Protein AF-A0A3G3FXJ7-F1 (afdb_monomer)

Radius of gyration: 17.13 Å; Cα contacts (8 Å, |Δi|>4): 69; chains: 1; bounding box: 40×21×44 Å

Organism: NCBI:txid2468888

Nearest PDB structures (foldseek):
  8ugh-assembly1_4A  TM=9.991E-01  e=7.863E-08  Sus scrofa
  8d4t-assembly1_N  TM=1.000E+00  e=1.061E-07  Bos taurus
  7vuw-assembly2_N  TM=1.000E+00  e=4.217E-07  Bos taurus
  5z62-assembly1_A  TM=9.869E-01  e=5.360E-07  Homo sapiens
  7jrp-assembly1_a  TM=9.881E-01  e=7.235E-07  Vigna radiata

Structure (mmCIF, N/CA/C/O backbone):
data_AF-A0A3G3FXJ7-F1
#
_entry.id   AF-A0A3G3FXJ7-F1
#
loop_
_atom_site.group_PDB
_atom_site.id
_atom_site.type_symbol
_atom_site.label_atom_id
_atom_site.label_alt_id
_atom_site.label_comp_id
_atom_site.label_asym_id
_atom_site.label_entity_id
_atom_site.label_seq_id
_atom_site.pdbx_PDB_ins_code
_atom_site.Cartn_x
_atom_site.Cartn_y
_atom_site.Cartn_z
_atom_site.occupancy
_atom_site.B_iso_or_equiv
_atom_site.auth_seq_id
_atom_site.auth_comp_id
_atom_site.auth_asym_id
_atom_site.auth_atom_id
_atom_site.pdbx_PDB_model_num
ATOM 1 N N . ILE A 1 1 ? 8.486 3.257 -20.267 1.00 85.69 1 ILE A N 1
ATOM 2 C CA . ILE A 1 1 ? 7.489 4.296 -19.892 1.00 85.69 1 ILE A CA 1
ATOM 3 C C . ILE A 1 1 ? 6.057 3.755 -19.872 1.00 85.69 1 ILE A C 1
ATOM 5 O O . ILE A 1 1 ? 5.520 3.665 -18.782 1.00 85.69 1 ILE A O 1
ATOM 9 N N . TYR A 1 2 ? 5.437 3.339 -20.991 1.00 94.75 2 TYR A N 1
ATOM 10 C CA . TYR A 1 2 ? 4.038 2.846 -20.975 1.00 94.75 2 TYR A CA 1
ATOM 11 C C . TYR A 1 2 ? 3.795 1.724 -19.944 1.00 94.75 2 TYR A C 1
ATOM 13 O O . TYR A 1 2 ? 2.974 1.885 -19.046 1.00 94.75 2 TYR A O 1
ATOM 21 N N . ASN A 1 3 ? 4.585 0.644 -19.987 1.00 93.44 3 ASN A N 1
ATOM 22 C CA . ASN A 1 3 ? 4.449 -0.464 -19.029 1.00 93.44 3 ASN A CA 1
ATOM 23 C C . ASN A 1 3 ? 4.735 -0.052 -17.578 1.00 93.44 3 ASN A C 1
ATOM 25 O O . ASN A 1 3 ? 4.156 -0.620 -16.660 1.00 93.44 3 ASN A O 1
ATOM 29 N N . VAL A 1 4 ? 5.591 0.952 -17.363 1.00 93.25 4 VAL A N 1
ATOM 30 C CA . VAL A 1 4 ? 5.880 1.501 -16.027 1.00 93.25 4 VAL A CA 1
ATOM 31 C C . VAL A 1 4 ? 4.648 2.212 -15.480 1.00 93.25 4 VAL A C 1
ATOM 33 O O . VAL A 1 4 ? 4.265 1.980 -14.340 1.00 93.25 4 VAL A O 1
ATOM 36 N N . ILE A 1 5 ? 3.969 3.010 -16.312 1.00 95.62 5 ILE A N 1
ATOM 37 C CA . ILE A 1 5 ? 2.718 3.683 -15.944 1.00 95.62 5 ILE A CA 1
ATOM 38 C C . ILE A 1 5 ? 1.625 2.655 -15.644 1.00 95.62 5 ILE A C 1
ATOM 40 O O . ILE A 1 5 ? 0.942 2.786 -14.636 1.00 95.62 5 ILE A O 1
ATOM 44 N N . VAL A 1 6 ? 1.473 1.617 -16.474 1.00 96.94 6 VAL A N 1
ATOM 45 C CA . VAL A 1 6 ? 0.477 0.553 -16.245 1.00 96.94 6 VAL A CA 1
ATOM 46 C C . VAL A 1 6 ? 0.755 -0.193 -14.936 1.00 96.94 6 VAL A C 1
ATOM 48 O O . VAL A 1 6 ? -0.163 -0.440 -14.155 1.00 96.94 6 VAL A O 1
ATOM 51 N N . THR A 1 7 ? 2.023 -0.505 -14.670 1.00 95.25 7 THR A N 1
ATOM 52 C CA . THR A 1 7 ? 2.455 -1.174 -13.436 1.00 95.25 7 THR A CA 1
ATOM 53 C C . THR A 1 7 ? 2.189 -0.290 -12.215 1.00 95.25 7 THR A C 1
ATOM 55 O O . THR A 1 7 ? 1.529 -0.728 -11.273 1.00 95.25 7 THR A O 1
ATOM 58 N N . ALA A 1 8 ? 2.609 0.978 -12.254 1.00 95.81 8 ALA A N 1
ATOM 59 C CA . ALA A 1 8 ? 2.373 1.944 -11.182 1.00 95.81 8 ALA A CA 1
ATOM 60 C C . ALA A 1 8 ? 0.877 2.214 -10.954 1.00 95.81 8 ALA A C 1
ATOM 62 O O . ALA A 1 8 ? 0.436 2.262 -9.810 1.00 95.81 8 ALA A O 1
ATOM 63 N N . HIS A 1 9 ? 0.078 2.332 -12.019 1.00 97.44 9 HIS A N 1
ATOM 64 C CA . HIS A 1 9 ? -1.373 2.499 -11.935 1.00 97.44 9 HIS A CA 1
ATOM 65 C C . HIS A 1 9 ? -2.021 1.347 -11.164 1.00 97.44 9 HIS A C 1
ATOM 67 O O . HIS A 1 9 ? -2.767 1.589 -10.217 1.00 97.44 9 HIS A O 1
ATOM 73 N N . ALA A 1 10 ? -1.703 0.102 -11.525 1.00 97.50 10 ALA A N 1
ATOM 74 C CA . ALA A 1 10 ? -2.243 -1.067 -10.841 1.00 97.50 10 ALA A CA 1
ATOM 75 C C . ALA A 1 10 ? -1.842 -1.097 -9.355 1.00 97.50 10 ALA A C 1
ATOM 77 O O . ALA A 1 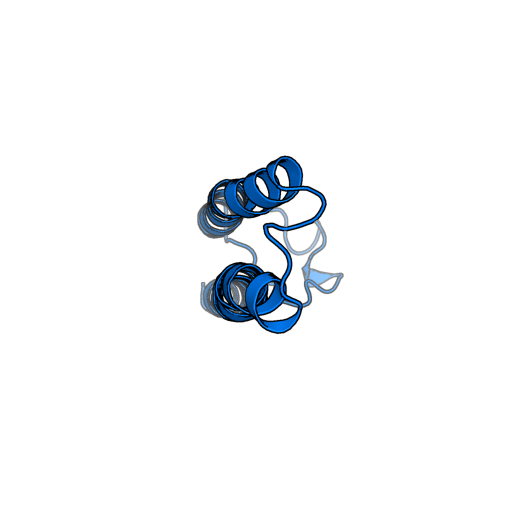10 ? -2.705 -1.286 -8.495 1.00 97.50 10 ALA A O 1
ATOM 78 N N . PHE A 1 11 ? -0.568 -0.836 -9.036 1.00 97.50 11 PHE A N 1
ATOM 79 C CA . PHE A 1 11 ? -0.112 -0.780 -7.645 1.00 97.50 11 PHE A CA 1
ATOM 80 C C . PHE A 1 11 ? -0.802 0.329 -6.844 1.00 97.50 11 PHE A C 1
ATOM 82 O O . PHE A 1 11 ? -1.275 0.072 -5.737 1.00 97.50 11 PHE A O 1
ATOM 89 N N . ILE A 1 12 ? -0.922 1.536 -7.401 1.00 97.62 12 ILE A N 1
ATOM 90 C CA . ILE A 1 12 ? -1.581 2.669 -6.739 1.00 97.62 12 ILE A CA 1
ATOM 91 C C . ILE A 1 12 ? -3.059 2.364 -6.486 1.00 97.62 12 ILE A C 1
ATOM 93 O O . ILE A 1 12 ? -3.532 2.514 -5.359 1.00 97.62 12 ILE A O 1
ATOM 97 N N . MET A 1 13 ? -3.789 1.895 -7.498 1.00 98.12 13 MET A N 1
ATOM 98 C CA . MET A 1 13 ? -5.223 1.639 -7.363 1.00 98.12 13 MET A CA 1
ATOM 99 C C . MET A 1 13 ? -5.517 0.535 -6.342 1.00 98.12 13 MET A C 1
ATOM 101 O O . MET A 1 13 ? -6.418 0.684 -5.520 1.00 98.12 13 MET A O 1
ATOM 105 N N . ILE A 1 14 ? -4.747 -0.554 -6.348 1.00 97.12 14 ILE A N 1
ATOM 106 C CA . ILE A 1 14 ? -4.988 -1.686 -5.447 1.00 97.12 14 ILE A CA 1
ATOM 107 C C . ILE A 1 14 ? -4.496 -1.362 -4.030 1.00 97.12 14 ILE A C 1
ATOM 109 O O . ILE A 1 14 ? -5.279 -1.395 -3.076 1.00 97.12 14 ILE A O 1
ATOM 113 N N . PHE A 1 15 ? -3.213 -1.025 -3.887 1.00 97.31 15 PHE A N 1
ATOM 114 C CA . PHE A 1 15 ? -2.546 -0.948 -2.584 1.00 97.31 15 PHE A CA 1
ATOM 115 C C . PHE A 1 15 ? -2.648 0.411 -1.903 1.00 97.31 15 PHE A C 1
ATOM 117 O O . PHE A 1 15 ? -2.564 0.466 -0.679 1.00 97.31 15 PHE A O 1
ATOM 124 N N . PHE A 1 16 ? -2.865 1.490 -2.656 1.00 97.00 16 PHE A N 1
ATOM 125 C CA . PHE A 1 16 ? -2.879 2.850 -2.109 1.00 97.00 16 PHE A CA 1
ATOM 126 C C . PHE A 1 16 ? -4.247 3.541 -2.186 1.00 97.00 16 PHE A C 1
ATOM 128 O O . PHE A 1 16 ? -4.433 4.576 -1.552 1.00 97.00 16 PHE A O 1
ATOM 135 N N . MET A 1 17 ? -5.219 2.961 -2.896 1.00 96.44 17 MET A N 1
ATOM 136 C CA . MET A 1 17 ? -6.585 3.487 -2.989 1.00 96.44 17 MET A CA 1
ATOM 137 C C . MET A 1 17 ? -7.608 2.500 -2.419 1.00 96.44 17 MET A C 1
ATOM 139 O O . MET A 1 17 ? -8.147 2.752 -1.342 1.00 96.44 17 MET A O 1
ATOM 143 N N . VAL A 1 18 ? -7.835 1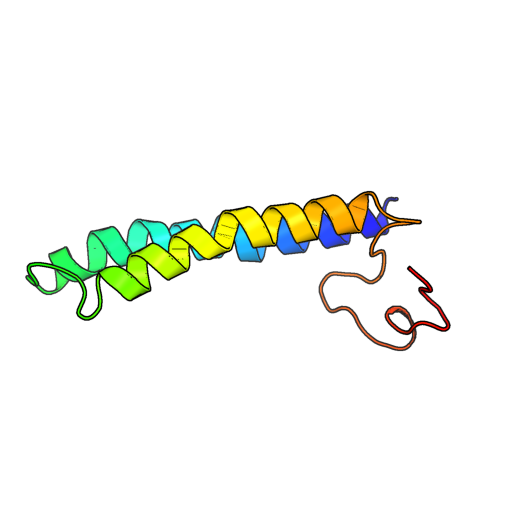.349 -3.062 1.00 98.19 18 VAL A N 1
ATOM 144 C CA . VAL A 1 18 ? -8.904 0.415 -2.660 1.00 98.19 18 VAL A CA 1
ATOM 145 C C . VAL A 1 18 ? -8.680 -0.131 -1.249 1.00 98.19 18 VAL A C 1
ATOM 147 O O . VAL A 1 18 ? -9.566 -0.010 -0.401 1.00 98.19 18 VAL A O 1
ATOM 150 N N . MET A 1 19 ? -7.506 -0.706 -0.966 1.00 97.69 19 MET A N 1
ATOM 151 C CA . MET A 1 19 ? -7.238 -1.289 0.354 1.00 97.69 19 MET A CA 1
ATOM 152 C C . MET A 1 19 ? -7.224 -0.247 1.485 1.00 97.69 19 MET A C 1
ATOM 154 O O . MET A 1 19 ? -7.926 -0.465 2.477 1.00 97.69 19 MET A O 1
ATOM 158 N N . PRO A 1 20 ? -6.524 0.900 1.370 1.00 96.88 20 PRO A N 1
ATOM 159 C CA . PRO A 1 20 ? -6.543 1.906 2.426 1.00 96.88 20 PRO A CA 1
ATOM 160 C C . PRO A 1 20 ? -7.922 2.509 2.667 1.00 96.88 20 PRO A C 1
ATOM 162 O O . PRO A 1 20 ? -8.262 2.746 3.819 1.00 96.88 20 PRO A O 1
ATOM 165 N N . ILE A 1 21 ? -8.741 2.723 1.632 1.00 98.19 21 ILE A N 1
ATOM 166 C CA . ILE A 1 21 ? -10.090 3.279 1.813 1.00 98.19 21 ILE A CA 1
ATOM 167 C C . ILE A 1 21 ? -11.004 2.261 2.497 1.00 98.19 21 ILE A C 1
ATOM 169 O O . ILE A 1 21 ? -11.632 2.580 3.507 1.00 98.19 21 ILE A O 1
ATOM 173 N N . MET A 1 22 ? -11.075 1.036 1.972 1.00 97.25 22 MET A N 1
ATOM 174 C CA . MET A 1 22 ? -12.028 0.034 2.454 1.00 97.25 22 MET A CA 1
ATOM 175 C C . MET A 1 22 ? -11.631 -0.537 3.817 1.00 97.25 22 MET A C 1
ATOM 177 O O . MET A 1 22 ? -12.462 -0.617 4.718 1.00 97.25 22 MET A O 1
ATOM 181 N N . ILE A 1 23 ? -10.365 -0.922 3.987 1.00 96.62 23 ILE A N 1
ATOM 182 C CA . ILE A 1 23 ? -9.884 -1.588 5.205 1.00 96.62 23 ILE A CA 1
ATOM 183 C C . ILE A 1 23 ? -9.374 -0.550 6.208 1.00 96.62 23 ILE A C 1
ATOM 185 O O . ILE A 1 23 ? -9.754 -0.573 7.375 1.00 96.62 23 ILE A O 1
ATOM 189 N N . GLY A 1 24 ? -8.536 0.382 5.752 1.00 94.44 24 GLY A N 1
ATOM 190 C CA . GLY A 1 24 ? -7.929 1.392 6.617 1.00 94.44 24 GLY A CA 1
ATOM 191 C C . GLY A 1 24 ? -8.912 2.473 7.073 1.00 94.44 24 GLY A C 1
ATOM 192 O O . GLY A 1 24 ? -8.962 2.775 8.258 1.00 94.44 24 GLY A O 1
ATOM 193 N N . GLY A 1 25 ? -9.693 3.047 6.158 1.00 95.50 25 GLY A N 1
ATOM 194 C CA . GLY A 1 25 ? -10.646 4.121 6.436 1.00 95.50 25 GLY A CA 1
ATOM 195 C C . GLY A 1 25 ? -11.951 3.587 7.014 1.00 95.50 25 GLY A C 1
ATOM 196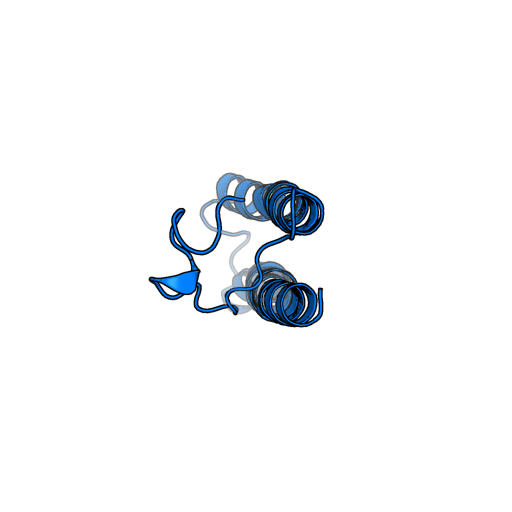 O O . GLY A 1 25 ? -12.225 3.748 8.203 1.00 95.50 25 GLY A O 1
ATOM 197 N N . PHE A 1 26 ? -12.754 2.924 6.178 1.00 97.50 26 PHE A N 1
ATOM 198 C CA . PHE A 1 26 ? -14.056 2.405 6.598 1.00 97.50 26 PHE A CA 1
ATOM 199 C C . PHE A 1 26 ? -13.936 1.303 7.648 1.00 97.50 26 PHE A C 1
ATOM 201 O O . PHE A 1 26 ? -14.692 1.328 8.615 1.00 97.50 26 PHE A O 1
ATOM 208 N N . GLY A 1 27 ? -12.989 0.374 7.502 1.00 96.31 27 GLY A N 1
ATOM 209 C CA . GLY A 1 27 ? -12.781 -0.699 8.473 1.00 96.31 27 GLY A CA 1
ATOM 210 C C . GLY A 1 27 ? -12.475 -0.171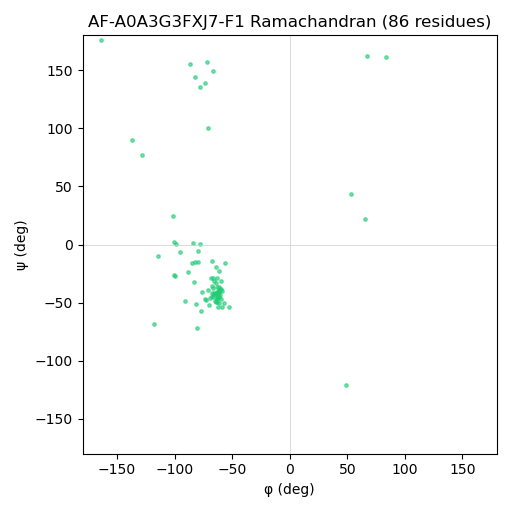 9.875 1.00 96.31 27 GLY A C 1
ATOM 211 O O . GLY A 1 27 ? -13.204 -0.496 10.805 1.00 96.31 27 GLY A O 1
ATOM 212 N N . ASN A 1 28 ? -11.475 0.701 10.040 1.00 96.38 28 ASN A N 1
ATOM 213 C CA . ASN A 1 28 ? -11.153 1.252 11.364 1.00 96.38 28 ASN A CA 1
ATOM 214 C C . ASN A 1 28 ? -12.244 2.159 11.940 1.00 96.38 28 ASN A C 1
ATOM 216 O O . ASN A 1 28 ? -12.362 2.255 13.159 1.00 96.38 28 ASN A O 1
ATOM 220 N N . TRP A 1 29 ? -13.026 2.832 11.094 1.00 95.25 29 TRP A N 1
ATOM 221 C CA . TRP A 1 29 ? -14.084 3.720 11.567 1.00 95.25 29 TRP A CA 1
ATOM 222 C C . TRP A 1 29 ? -15.363 2.968 11.946 1.00 95.25 29 TRP A C 1
ATOM 224 O O . TRP A 1 29 ? -15.892 3.152 13.039 1.00 95.25 29 TRP A O 1
ATOM 234 N N . LEU A 1 30 ? -15.869 2.117 11.053 1.00 97.31 30 LEU A N 1
ATOM 235 C CA . LEU A 1 30 ? -17.168 1.468 11.215 1.00 97.31 30 LEU A CA 1
ATOM 236 C C . LEU A 1 30 ? -17.096 0.218 12.091 1.00 97.31 30 LEU A C 1
ATOM 238 O O . LE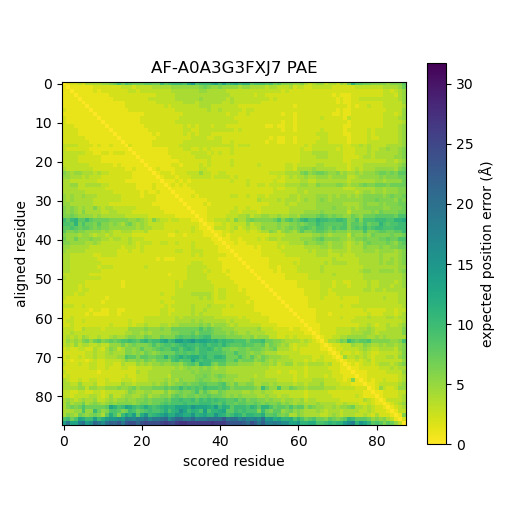U A 1 30 ? -18.061 -0.059 12.800 1.00 97.31 30 LEU A O 1
ATOM 242 N N . LEU A 1 31 ? -15.989 -0.531 12.074 1.00 96.88 31 LEU A N 1
ATOM 243 C CA . LEU A 1 31 ? -15.917 -1.809 12.785 1.00 96.88 31 LEU A CA 1
ATOM 244 C C . LEU A 1 31 ? -16.119 -1.657 14.304 1.00 96.88 31 LEU A C 1
ATOM 246 O O . LEU A 1 31 ? -16.995 -2.355 14.816 1.00 96.88 31 LEU A O 1
ATOM 250 N N . PRO A 1 32 ? -15.420 -0.755 15.031 1.00 95.25 32 PRO A N 1
ATOM 251 C CA . PRO A 1 32 ? -15.657 -0.574 16.467 1.00 95.25 32 PRO A CA 1
ATOM 252 C C . PRO A 1 32 ? -17.094 -0.144 16.770 1.00 95.25 32 PRO A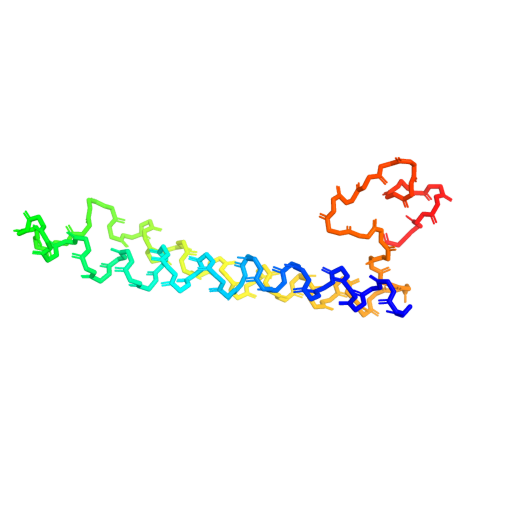 C 1
ATOM 254 O O . PRO A 1 32 ? -17.704 -0.648 17.711 1.00 95.25 32 PRO A O 1
ATOM 257 N N . LEU A 1 33 ? -17.665 0.723 15.926 1.00 96.31 33 LEU A N 1
ATOM 258 C CA . LEU A 1 33 ? -19.036 1.216 16.074 1.00 96.31 33 LEU A CA 1
ATOM 259 C C . LEU A 1 33 ? -20.070 0.099 15.892 1.00 96.31 33 LEU A C 1
ATOM 261 O O . LEU A 1 33 ? -21.015 0.008 16.671 1.00 96.31 33 LEU A O 1
ATOM 265 N N . MET A 1 34 ? -19.879 -0.769 14.897 1.00 97.12 34 MET A N 1
ATOM 266 C CA . MET A 1 34 ? -20.780 -1.891 14.615 1.00 97.12 34 MET A CA 1
ATOM 267 C C . MET A 1 34 ? -20.782 -2.941 15.732 1.00 97.12 34 MET A C 1
ATOM 269 O O . MET A 1 34 ? -21.811 -3.572 15.961 1.00 97.12 34 MET A O 1
ATOM 273 N N . ILE A 1 35 ? -19.655 -3.122 16.430 1.00 97.12 35 ILE A N 1
ATOM 274 C CA . ILE A 1 35 ? -19.526 -4.094 17.532 1.00 97.12 3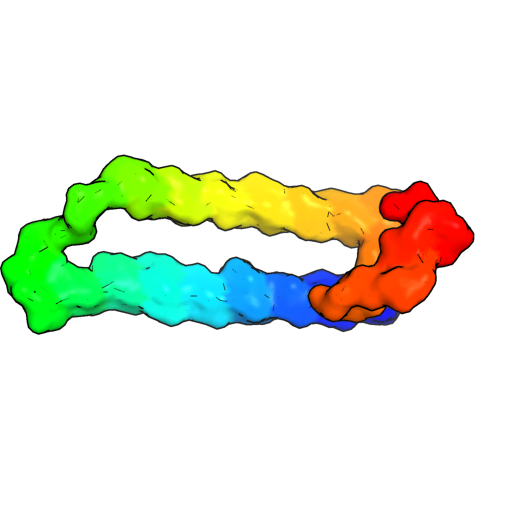5 ILE A CA 1
ATOM 275 C C . ILE A 1 35 ? -19.671 -3.462 18.927 1.00 97.12 35 ILE A C 1
ATOM 277 O O . ILE A 1 35 ? -19.554 -4.169 19.926 1.00 97.12 35 ILE A O 1
ATOM 281 N N . GLY A 1 36 ? -19.909 -2.148 19.015 1.00 95.69 36 GLY A N 1
ATOM 282 C CA . GLY A 1 36 ? -20.023 -1.417 20.282 1.00 95.69 36 GLY A CA 1
ATOM 283 C C . GLY A 1 36 ? -18.726 -1.361 21.100 1.00 95.69 36 GLY A C 1
ATOM 284 O O . GLY A 1 36 ? -18.778 -1.180 22.317 1.00 95.69 36 GLY A O 1
ATOM 285 N N . ALA A 1 37 ? -17.568 -1.542 20.461 1.00 96.81 37 ALA A N 1
ATOM 286 C CA . ALA A 1 37 ? -16.273 -1.460 21.125 1.00 96.81 37 ALA A CA 1
ATOM 287 C C . ALA A 1 3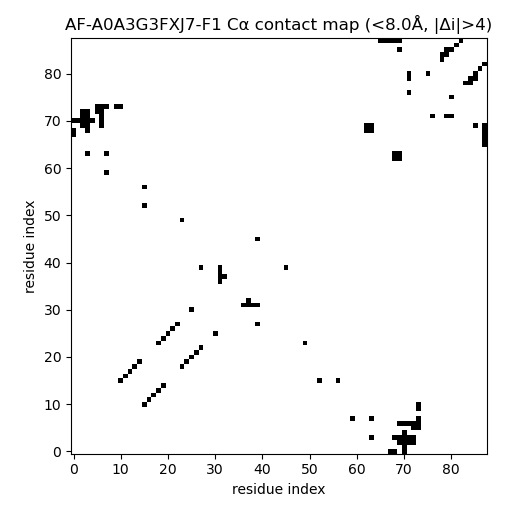7 ? -15.816 0.005 21.253 1.00 96.81 37 ALA A C 1
ATOM 289 O O . ALA A 1 37 ? -16.036 0.798 20.337 1.00 96.81 37 ALA A O 1
ATOM 290 N N . PRO A 1 38 ? -15.140 0.371 22.358 1.00 93.88 38 PRO A N 1
ATOM 291 C CA . PRO A 1 38 ? -14.622 1.726 22.540 1.00 93.88 38 PRO A CA 1
ATOM 292 C C . PRO A 1 38 ? -13.464 2.069 21.587 1.00 93.88 38 PRO A C 1
ATOM 294 O O . PRO A 1 38 ? -13.283 3.240 21.270 1.00 93.88 38 PRO A O 1
ATOM 297 N N . ASP A 1 39 ? -12.678 1.077 21.151 1.00 93.62 39 ASP A N 1
ATOM 298 C CA . ASP A 1 39 ? -11.559 1.224 20.207 1.00 93.62 39 ASP A CA 1
ATOM 299 C C . ASP A 1 39 ? -11.155 -0.158 19.640 1.00 93.62 39 ASP A C 1
ATOM 301 O O . ASP A 1 39 ? -11.673 -1.200 20.057 1.00 93.62 39 ASP A O 1
ATOM 305 N N . MET A 1 40 ? -10.204 -0.182 18.707 1.00 96.69 40 MET A N 1
ATOM 306 C CA . MET A 1 40 ? -9.530 -1.382 18.210 1.00 96.69 40 MET A CA 1
ATOM 307 C C . MET A 1 40 ? -8.670 -2.039 19.303 1.00 96.69 40 MET A C 1
ATOM 309 O O . MET A 1 40 ? -8.079 -1.364 20.140 1.00 96.69 40 MET A O 1
ATOM 313 N N . ALA A 1 41 ? -8.508 -3.367 19.256 1.00 95.56 41 ALA A N 1
ATOM 314 C CA . ALA A 1 41 ? -7.747 -4.113 20.270 1.00 95.56 41 ALA A CA 1
ATOM 315 C C . ALA A 1 41 ? -6.271 -3.675 20.405 1.00 95.56 41 ALA A C 1
ATOM 317 O O . ALA A 1 41 ? -5.704 -3.728 21.495 1.00 95.56 41 ALA A O 1
ATOM 318 N N . PHE A 1 42 ? -5.649 -3.217 19.310 1.00 96.62 42 PHE A N 1
ATOM 319 C CA . PHE A 1 42 ? -4.255 -2.755 19.286 1.00 96.62 42 PHE A CA 1
ATOM 320 C C . PHE A 1 42 ? -4.122 -1.355 18.652 1.00 96.62 42 PHE A C 1
ATOM 322 O O . PHE A 1 42 ? -3.639 -1.235 17.520 1.00 96.62 42 PHE A O 1
ATOM 329 N N . PRO A 1 43 ? -4.472 -0.266 19.364 1.00 93.94 43 PRO A N 1
ATOM 330 C CA . PRO A 1 43 ? -4.533 1.081 18.779 1.00 93.94 43 PRO A CA 1
ATOM 331 C C . PRO A 1 43 ? -3.185 1.590 18.247 1.00 93.94 43 PRO A C 1
ATOM 333 O O . PRO A 1 43 ? -3.108 2.237 17.204 1.00 93.94 43 PRO A O 1
ATOM 336 N N . ARG A 1 44 ? -2.077 1.256 18.927 1.00 96.88 44 ARG A N 1
ATOM 337 C CA . ARG A 1 44 ? -0.727 1.681 18.505 1.00 96.88 44 ARG A CA 1
ATOM 338 C C . ARG A 1 44 ? -0.250 0.962 17.247 1.00 96.88 44 ARG A C 1
ATOM 340 O O . ARG A 1 44 ? 0.366 1.586 16.388 1.00 96.88 44 ARG A O 1
ATOM 347 N N . MET A 1 45 ? -0.551 -0.331 17.133 1.00 97.12 45 MET A N 1
ATOM 348 C CA . MET A 1 45 ? -0.249 -1.099 15.924 1.00 97.12 45 MET A CA 1
ATOM 349 C C . MET A 1 45 ? -1.098 -0.600 14.752 1.00 97.12 45 MET A C 1
ATOM 351 O O . MET A 1 45 ? -0.585 -0.466 13.645 1.00 97.12 45 MET A O 1
ATOM 355 N N . ASN A 1 46 ? -2.357 -0.233 15.012 1.00 96.94 46 ASN A N 1
ATOM 356 C CA . ASN A 1 46 ? -3.223 0.384 14.013 1.00 96.94 46 ASN A CA 1
ATOM 357 C C . ASN A 1 46 ? -2.638 1.704 13.482 1.00 96.94 46 ASN A C 1
ATOM 359 O O . ASN A 1 46 ? -2.512 1.884 12.274 1.00 96.94 46 ASN A O 1
ATOM 363 N N . ASN A 1 47 ? -2.165 2.586 14.369 1.00 96.12 47 ASN A N 1
ATOM 364 C CA . ASN A 1 47 ? -1.494 3.821 13.952 1.00 96.12 47 ASN A CA 1
ATOM 365 C C . ASN A 1 47 ? -0.226 3.531 13.126 1.00 96.12 47 ASN A C 1
ATOM 367 O O . ASN A 1 47 ? -0.011 4.143 12.083 1.00 96.12 47 ASN A O 1
ATOM 371 N N . MET A 1 48 ? 0.592 2.556 13.542 1.00 97.00 48 MET A N 1
ATOM 372 C CA . MET A 1 48 ? 1.771 2.145 12.770 1.00 97.00 48 MET A CA 1
ATOM 373 C C . MET A 1 48 ? 1.398 1.645 11.367 1.00 97.00 48 MET A C 1
ATOM 375 O O . MET A 1 48 ? 2.099 1.972 10.413 1.00 97.00 48 MET A O 1
ATOM 379 N N . SER A 1 49 ? 0.286 0.914 11.223 1.00 94.56 49 SER A N 1
ATOM 380 C CA . SER A 1 49 ? -0.185 0.430 9.918 1.00 94.56 49 SER A CA 1
ATOM 381 C C . SER A 1 49 ? -0.444 1.573 8.929 1.00 94.56 49 SER A C 1
ATOM 383 O O . SER A 1 49 ? -0.036 1.485 7.773 1.00 94.56 49 SER A O 1
ATOM 385 N N . PHE A 1 50 ? -1.018 2.685 9.399 1.00 96.44 50 PHE A N 1
ATOM 386 C CA . PHE A 1 50 ? -1.218 3.882 8.586 1.00 96.44 50 PHE A CA 1
ATOM 387 C C . PHE A 1 50 ? 0.114 4.540 8.209 1.00 96.44 50 PHE A C 1
ATOM 389 O O . PHE A 1 50 ? 0.336 4.874 7.046 1.00 96.44 50 PHE A O 1
ATOM 396 N N . TRP A 1 51 ? 1.033 4.678 9.167 1.00 97.06 51 TRP A N 1
ATOM 397 C CA . TRP A 1 51 ? 2.326 5.336 8.943 1.00 97.06 51 TRP A CA 1
ATOM 398 C C . TRP A 1 51 ? 3.274 4.582 8.010 1.00 97.06 51 TRP A C 1
ATOM 400 O O . TRP A 1 51 ? 4.232 5.175 7.520 1.00 97.06 51 TRP A O 1
ATOM 410 N N . LEU A 1 52 ? 3.009 3.311 7.713 1.00 97.44 52 LEU A N 1
ATOM 411 C CA . LEU A 1 52 ? 3.748 2.562 6.697 1.00 97.44 52 LEU A CA 1
ATOM 412 C C . LEU A 1 52 ? 3.280 2.868 5.260 1.00 97.44 52 LEU A C 1
ATOM 414 O O . LEU A 1 52 ? 4.016 2.583 4.309 1.00 97.44 52 LEU A O 1
ATOM 418 N N . LEU A 1 53 ? 2.109 3.491 5.069 1.00 96.62 53 LEU A N 1
ATOM 419 C CA . LEU A 1 53 ? 1.601 3.838 3.735 1.00 96.62 53 LEU A CA 1
ATOM 420 C C . LEU A 1 53 ? 2.418 4.954 3.049 1.00 96.62 53 LEU A C 1
ATOM 422 O O . LEU A 1 53 ? 2.788 4.772 1.891 1.00 96.62 53 LEU A O 1
ATOM 426 N N . PRO A 1 54 ? 2.778 6.078 3.702 1.00 95.94 54 PRO A N 1
ATOM 427 C CA . PRO A 1 54 ? 3.562 7.118 3.034 1.00 95.94 54 PRO A CA 1
ATOM 428 C C . PRO A 1 54 ? 4.968 6.660 2.596 1.00 95.94 54 PRO A C 1
ATOM 430 O O . PRO A 1 54 ? 5.300 6.874 1.430 1.00 95.94 54 PRO A O 1
ATOM 433 N N . PRO A 1 55 ? 5.779 5.974 3.433 1.00 97.44 55 PRO A N 1
ATOM 434 C CA . PRO A 1 55 ? 7.087 5.476 3.005 1.00 97.44 55 PRO A CA 1
ATOM 435 C C . PRO A 1 55 ? 7.001 4.463 1.860 1.00 97.44 55 PRO A C 1
ATOM 437 O O . PRO A 1 55 ? 7.810 4.515 0.937 1.00 97.44 55 PRO A O 1
ATOM 440 N N . SER A 1 56 ? 6.008 3.565 1.875 1.00 96.50 56 SER A N 1
ATOM 441 C CA . SER A 1 56 ? 5.826 2.592 0.788 1.00 96.50 56 SER A CA 1
ATOM 442 C C . SER A 1 56 ? 5.407 3.257 -0.526 1.00 96.50 56 SER A C 1
ATOM 444 O O . SER A 1 56 ? 5.898 2.863 -1.585 1.00 96.50 56 SER A O 1
ATOM 446 N N . LEU A 1 57 ? 4.588 4.313 -0.476 1.00 96.25 57 LEU A N 1
ATOM 447 C CA . LEU A 1 57 ? 4.266 5.112 -1.659 1.00 96.25 57 LEU A CA 1
ATOM 448 C C . LEU A 1 57 ? 5.508 5.822 -2.210 1.00 96.25 57 LEU A C 1
ATOM 450 O O . LEU A 1 57 ? 5.714 5.831 -3.422 1.00 96.25 57 LEU A O 1
ATOM 454 N N . THR A 1 58 ? 6.356 6.382 -1.342 1.00 96.12 58 THR A N 1
ATOM 455 C CA . THR A 1 58 ? 7.629 6.989 -1.758 1.00 96.12 58 THR A CA 1
ATOM 456 C C . THR A 1 58 ? 8.556 5.967 -2.416 1.00 96.12 58 THR A C 1
ATOM 458 O O . THR A 1 58 ? 9.174 6.265 -3.437 1.00 96.12 58 THR A O 1
ATOM 461 N N . LEU A 1 59 ? 8.638 4.744 -1.891 1.00 96.94 59 LEU A N 1
ATOM 462 C CA . LEU A 1 59 ? 9.413 3.676 -2.530 1.00 96.94 59 LEU A CA 1
ATOM 463 C C . LEU A 1 59 ? 8.851 3.319 -3.915 1.00 96.94 59 LEU A C 1
ATOM 465 O O . LEU A 1 59 ? 9.614 3.183 -4.868 1.00 96.94 59 LEU A O 1
ATOM 469 N N . LEU A 1 60 ? 7.526 3.252 -4.068 1.00 95.62 60 LEU A N 1
ATOM 470 C CA . LEU A 1 60 ? 6.911 3.008 -5.373 1.00 95.62 60 LEU A CA 1
ATOM 471 C C . LEU A 1 60 ? 7.215 4.140 -6.369 1.00 95.62 60 LEU A C 1
ATOM 473 O O . LEU A 1 60 ? 7.611 3.869 -7.503 1.00 95.62 60 LEU A O 1
ATOM 477 N N . THR A 1 61 ? 7.068 5.406 -5.970 1.00 94.31 61 THR A N 1
ATOM 478 C CA . THR A 1 61 ? 7.330 6.541 -6.871 1.00 94.31 61 THR A CA 1
ATOM 479 C C . THR A 1 61 ? 8.808 6.658 -7.226 1.00 94.31 61 THR A C 1
ATOM 481 O O . THR A 1 61 ? 9.130 6.830 -8.401 1.00 94.31 61 THR A O 1
ATOM 484 N N . THR A 1 62 ? 9.715 6.473 -6.266 1.00 94.81 62 THR A N 1
ATOM 485 C CA . THR A 1 62 ? 11.161 6.436 -6.541 1.00 94.81 62 THR A CA 1
ATOM 486 C C . THR A 1 62 ? 11.524 5.289 -7.482 1.00 94.81 62 THR A C 1
ATOM 488 O O . THR A 1 62 ? 12.269 5.520 -8.432 1.00 94.81 62 THR A O 1
ATOM 491 N N . SER A 1 63 ? 10.913 4.105 -7.335 1.00 92.06 63 SER A N 1
ATOM 492 C CA . SER A 1 63 ? 11.127 2.980 -8.262 1.00 92.06 63 SER A CA 1
ATOM 493 C C . SER A 1 63 ? 10.712 3.284 -9.708 1.00 92.06 63 SER A C 1
ATOM 495 O O . SER A 1 63 ? 11.209 2.654 -10.630 1.00 92.06 63 SER A O 1
ATOM 497 N N . SER A 1 64 ? 9.819 4.256 -9.933 1.00 89.75 64 SER A N 1
ATOM 498 C CA . SER A 1 64 ? 9.434 4.708 -11.279 1.00 89.75 64 SER A CA 1
ATOM 499 C C . SER A 1 64 ? 10.371 5.771 -11.870 1.00 89.75 64 SER A C 1
ATOM 501 O O . SER A 1 64 ? 10.317 6.024 -13.073 1.00 89.75 64 SER A O 1
ATOM 503 N N . MET A 1 65 ? 11.205 6.394 -11.030 1.00 89.44 65 MET A N 1
ATOM 504 C CA . MET A 1 65 ? 12.152 7.453 -11.398 1.00 89.44 65 MET A CA 1
ATOM 505 C C . MET A 1 65 ? 13.588 6.947 -11.551 1.00 89.44 65 MET A C 1
ATOM 507 O O . MET A 1 65 ? 14.379 7.571 -12.255 1.00 89.44 65 MET A O 1
ATOM 511 N N . VAL A 1 66 ? 13.936 5.854 -10.871 1.00 90.75 66 VAL A N 1
ATOM 512 C CA . VAL A 1 66 ? 15.249 5.215 -10.976 1.00 90.75 66 VAL A CA 1
ATOM 513 C C . VAL A 1 66 ? 15.316 4.382 -12.261 1.00 90.75 66 VAL A C 1
ATOM 515 O O . VAL A 1 66 ? 14.377 3.665 -12.611 1.00 90.75 66 VAL A O 1
ATOM 518 N N . GLU A 1 67 ? 16.435 4.513 -12.975 1.00 88.75 67 GLU A N 1
ATOM 519 C CA . GLU A 1 67 ? 16.704 3.856 -14.258 1.00 88.75 67 GLU A CA 1
ATOM 520 C C . GLU A 1 67 ? 15.555 3.993 -15.273 1.00 88.75 67 GLU A C 1
ATOM 522 O O . GLU A 1 67 ? 15.192 5.101 -15.668 1.00 88.75 67 GLU A O 1
ATOM 527 N N . MET A 1 68 ? 14.994 2.868 -15.728 1.00 87.31 68 MET A N 1
ATOM 528 C CA . MET A 1 68 ? 13.887 2.816 -16.685 1.00 87.31 68 MET A CA 1
ATOM 529 C C . MET A 1 68 ? 12.530 2.569 -16.013 1.00 87.31 68 MET A C 1
ATOM 531 O O . MET A 1 68 ? 11.521 2.476 -16.722 1.00 87.31 68 MET A O 1
ATOM 535 N N . GLY A 1 69 ? 12.504 2.472 -14.678 1.00 88.56 69 GLY A N 1
ATOM 536 C CA . GLY A 1 69 ? 11.355 2.113 -13.852 1.00 88.56 69 GLY A CA 1
ATOM 537 C C . GLY A 1 69 ? 10.866 0.670 -14.025 1.00 88.56 69 GLY A C 1
ATOM 538 O O . GLY A 1 69 ? 11.168 0.015 -15.018 1.00 88.56 69 GLY A O 1
ATOM 539 N N . ALA A 1 70 ? 10.075 0.154 -13.079 1.00 90.25 70 ALA A N 1
ATOM 540 C CA . ALA A 1 70 ? 9.558 -1.221 -13.132 1.00 90.25 70 ALA A CA 1
ATOM 541 C C . ALA A 1 70 ? 8.486 -1.407 -14.230 1.00 90.25 70 ALA A C 1
ATOM 543 O O . ALA A 1 70 ? 7.321 -1.043 -14.068 1.00 90.25 70 ALA A O 1
ATOM 544 N N . GLY A 1 71 ? 8.884 -1.978 -15.372 1.00 89.94 71 GLY A N 1
ATOM 545 C CA . GLY A 1 71 ? 8.044 -2.175 -16.563 1.00 89.94 71 GLY A CA 1
ATOM 546 C C . GLY A 1 71 ? 7.500 -3.595 -16.743 1.00 89.94 71 GLY A C 1
ATOM 547 O O . GLY A 1 71 ? 7.231 -3.995 -17.875 1.00 89.94 71 GLY A O 1
ATOM 548 N N . THR A 1 72 ? 7.380 -4.361 -15.660 1.00 91.44 72 THR A N 1
ATOM 549 C CA . THR A 1 72 ? 7.155 -5.819 -15.663 1.00 91.44 72 THR A CA 1
ATOM 550 C C . THR A 1 72 ? 5.681 -6.225 -15.535 1.00 91.44 72 THR A C 1
ATOM 552 O O . THR A 1 72 ? 5.356 -7.406 -15.658 1.00 91.44 72 THR A O 1
ATOM 555 N N . GLY A 1 73 ? 4.779 -5.264 -15.311 1.00 91.62 73 GLY A N 1
ATOM 556 C CA . GLY A 1 73 ? 3.391 -5.519 -14.927 1.00 91.62 73 GLY A CA 1
ATOM 557 C C . GLY A 1 73 ? 3.246 -5.745 -13.418 1.00 91.62 73 GLY A C 1
ATOM 558 O O . GLY A 1 73 ? 4.204 -6.063 -12.720 1.00 91.62 73 GLY A O 1
ATOM 559 N N . TRP A 1 74 ? 2.025 -5.598 -12.896 1.00 94.94 74 TRP A N 1
ATOM 560 C CA . TRP A 1 74 ? 1.756 -5.677 -11.449 1.00 94.94 74 TRP A CA 1
ATOM 561 C C . TRP A 1 74 ? 2.037 -7.053 -10.822 1.00 94.94 74 TRP A C 1
ATOM 563 O O . TRP A 1 74 ? 2.210 -7.152 -9.612 1.00 94.94 74 TRP A O 1
ATOM 573 N N . THR A 1 75 ? 2.092 -8.112 -11.632 1.00 94.31 75 THR A N 1
ATOM 574 C CA . THR A 1 75 ? 2.422 -9.471 -11.182 1.00 94.31 75 THR A CA 1
ATOM 575 C C . THR A 1 75 ? 3.924 -9.713 -11.049 1.00 94.31 75 THR A C 1
ATOM 577 O O . THR A 1 75 ? 4.318 -10.697 -10.429 1.00 94.31 75 THR A O 1
ATOM 580 N N . VAL A 1 76 ? 4.760 -8.836 -11.623 1.00 93.12 76 VAL A N 1
ATOM 581 C CA . VAL A 1 76 ? 6.225 -8.855 -11.484 1.00 93.12 76 VAL A CA 1
ATOM 582 C C . VAL A 1 76 ? 6.829 -10.227 -11.846 1.00 93.12 76 VAL A C 1
ATOM 584 O O . VAL A 1 76 ? 7.697 -10.759 -11.152 1.00 93.12 76 VAL A O 1
ATOM 587 N N . TYR A 1 77 ? 6.361 -10.838 -12.941 1.00 94.12 77 TYR A N 1
ATOM 588 C CA . TYR A 1 77 ? 6.764 -12.203 -13.301 1.00 94.12 77 TYR A CA 1
ATOM 589 C C . TYR A 1 77 ? 8.206 -12.301 -13.846 1.00 94.12 77 TYR A C 1
ATOM 591 O O . TYR A 1 77 ? 8.608 -11.492 -14.689 1.00 94.12 77 TYR A O 1
ATOM 599 N N . PRO A 1 78 ? 8.977 -13.334 -13.444 1.00 90.44 78 PRO A N 1
ATOM 600 C CA . PRO A 1 78 ? 10.235 -13.685 -14.099 1.00 90.44 78 PRO A CA 1
ATOM 601 C C . PRO A 1 78 ? 9.985 -14.326 -15.485 1.00 90.44 78 PRO A C 1
ATOM 603 O O . PRO A 1 78 ? 8.906 -14.869 -15.723 1.00 90.44 78 PRO A O 1
ATOM 606 N N . PRO A 1 79 ? 10.963 -14.295 -16.413 1.00 91.38 79 PRO A N 1
ATOM 607 C CA . PRO A 1 79 ? 12.307 -13.731 -16.259 1.00 91.38 79 PRO A CA 1
ATOM 608 C C . PRO A 1 79 ? 12.345 -12.205 -16.402 1.00 91.38 79 PRO A C 1
ATOM 610 O O . PRO A 1 79 ? 13.392 -11.610 -16.164 1.00 91.38 79 PRO A O 1
ATOM 613 N N . LEU A 1 80 ? 11.225 -11.570 -16.763 1.00 89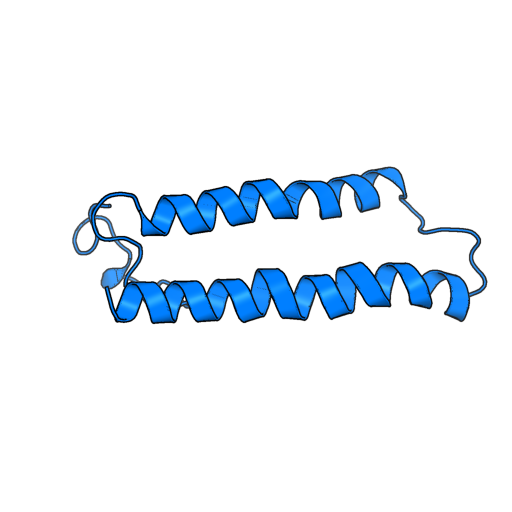.88 80 LEU A N 1
ATOM 614 C CA . LEU A 1 80 ? 11.168 -10.139 -17.052 1.00 89.88 80 LEU A CA 1
ATOM 615 C C . LEU A 1 80 ? 11.496 -9.278 -15.827 1.00 89.88 80 LEU A C 1
ATOM 617 O O . LEU A 1 80 ? 12.109 -8.238 -15.989 1.00 89.88 80 LEU A O 1
ATOM 621 N N . SER A 1 81 ? 11.147 -9.716 -14.617 1.00 89.94 81 SER A N 1
ATOM 622 C CA . SER A 1 81 ? 11.517 -9.037 -13.365 1.00 89.94 81 SER A CA 1
ATOM 623 C C . SER A 1 81 ? 12.904 -9.383 -12.816 1.00 89.94 81 SER A C 1
ATOM 625 O O . SER A 1 81 ? 13.267 -8.899 -11.749 1.00 89.94 81 SER A O 1
ATOM 627 N N . SER A 1 82 ? 13.674 -10.234 -13.500 1.00 90.94 82 SER A N 1
ATOM 628 C CA . SER A 1 82 ? 15.018 -10.615 -13.053 1.00 90.94 82 SER A CA 1
ATOM 629 C C . SER A 1 82 ? 16.083 -9.628 -13.534 1.00 90.94 82 SER A C 1
ATOM 631 O O . SER A 1 82 ? 15.940 -9.046 -14.607 1.00 90.94 82 SER A O 1
ATOM 633 N N . ASN A 1 83 ? 17.207 -9.553 -12.813 1.00 88.00 83 ASN A N 1
ATOM 634 C CA . ASN A 1 83 ? 18.340 -8.660 -13.108 1.00 88.00 83 ASN A CA 1
ATOM 635 C C . ASN A 1 83 ? 18.938 -8.816 -14.522 1.00 88.00 83 ASN A C 1
ATOM 637 O O . ASN A 1 83 ? 19.695 -7.959 -14.964 1.00 88.00 83 ASN A O 1
ATOM 641 N N . ILE A 1 84 ? 18.634 -9.915 -15.226 1.00 87.44 84 ILE A N 1
ATOM 642 C CA . ILE A 1 84 ? 19.073 -10.146 -16.611 1.00 87.44 84 ILE A CA 1
ATOM 643 C C . ILE A 1 84 ? 18.246 -9.303 -17.592 1.00 87.44 84 ILE A C 1
ATOM 645 O O . ILE A 1 84 ? 18.786 -8.782 -18.564 1.00 87.44 84 ILE A O 1
ATOM 649 N N . ALA A 1 85 ? 16.935 -9.205 -17.359 1.00 83.94 85 ALA A N 1
ATOM 650 C CA . ALA A 1 85 ? 15.994 -8.518 -18.244 1.00 83.94 85 ALA A CA 1
ATOM 651 C C . ALA A 1 85 ? 15.651 -7.104 -17.758 1.00 83.94 85 ALA A C 1
ATOM 653 O O . ALA A 1 85 ? 15.320 -6.239 -18.567 1.00 83.94 85 ALA A O 1
ATOM 654 N N . HIS A 1 86 ? 15.739 -6.878 -16.448 1.00 83.69 86 HIS A N 1
ATOM 655 C CA . HIS A 1 86 ? 15.451 -5.614 -15.791 1.00 83.69 86 HIS A CA 1
ATOM 656 C C . HIS A 1 86 ? 16.543 -5.374 -14.752 1.00 83.69 86 HIS A C 1
ATOM 658 O O . HIS A 1 86 ? 16.462 -5.859 -13.631 1.00 83.69 86 HIS A O 1
ATOM 664 N N . SER A 1 87 ? 17.618 -4.704 -15.171 1.00 70.75 87 SER A N 1
ATOM 665 C CA . SER A 1 87 ? 18.812 -4.461 -14.350 1.00 70.75 87 SER A CA 1
ATOM 666 C C . SER A 1 87 ? 18.648 -3.342 -13.319 1.00 70.75 87 SER A C 1
ATOM 668 O O . SER A 1 87 ? 19.619 -3.047 -12.626 1.00 70.75 87 SER A O 1
ATOM 670 N N . GLY A 1 88 ? 17.459 -2.731 -13.274 1.00 60.03 88 GLY A N 1
ATOM 671 C CA . GLY A 1 88 ? 17.153 -1.558 -12.457 1.00 60.03 88 GLY A CA 1
ATOM 672 C C . GLY A 1 88 ? 16.323 -1.794 -11.225 1.00 60.03 88 GLY A C 1
ATOM 673 O O . GLY A 1 88 ? 15.910 -2.949 -10.989 1.00 60.03 88 GLY A O 1
#

Mean predicted aligned error: 3.71 Å

Sequence (88 aa):
IYNVIVTAHAFIMIFFMVMPIMIGGFGNWLLPLMIGAPDMAFPRMNNMSFWLLPPSLTLLTTSSMVEMGAGTGWTVYPPLSSNIAHSG

Foldseek 3Di:
DVLQCQQLVVCCCPPVNPCCCVCVNCVQPVVCVVVVHPHDPCVPVSVVVVVVNVVVVVVSVVQVVPDPHDNCHNVCDPPCNPCVNPVD

InterPro domains:
  IPR000883 Cytochrome c oxidase subunit I [PF00115] (2-81)
  IPR000883 Cytochrome c oxidase subunit I [PR01165] (28-52)
  IPR000883 Cytochrome c oxidase subunit I [PR01165] (70-82)
  IPR000883 Cytochrome c oxidase subunit I [PTHR10422] (2-88)
  IPR023616 Cytochrome c oxidase-like, subunit I domain [PS50855] (1-88)
  IPR036927 Cytochrome c oxidase-like, subunit I superfamily [G3DSA:1.20.210.10] (1-88)
  IPR036927 Cytochrome c oxidase-like, subunit I superfamily [SSF81442] (1-88)

pLDDT: mean 93.78, std 5.56, range [60.03, 98.19]

Secondary structure (DSSP, 8-state):
-HHHHHHHHHHIIIIIIIHIIIIIIIIHHHHHHHHT-SS-S-HHHHHHHHHTHHHHHHHHHHHHHSTT---STTTT-TTTTSTTT---

Solvent-accessible surface area (backbone atoms only — not comparable to full-atom values): 4986 Å² total; per-residue (Å²): 95,72,46,23,52,54,16,50,49,50,47,43,48,48,67,67,40,51,45,41,46,54,51,58,46,47,37,66,59,48,50,29,64,76,72,72,42,96,60,67,97,52,60,68,60,53,53,50,60,58,64,51,49,61,61,52,51,51,52,54,54,48,45,57,66,45,81,73,25,59,56,48,42,76,80,51,47,74,67,52,55,32,67,89,68,34,77,109